Protein AF-A0AAW8UUB7-F1 (afdb_monomer_lite)

Structure (mmCIF, N/CA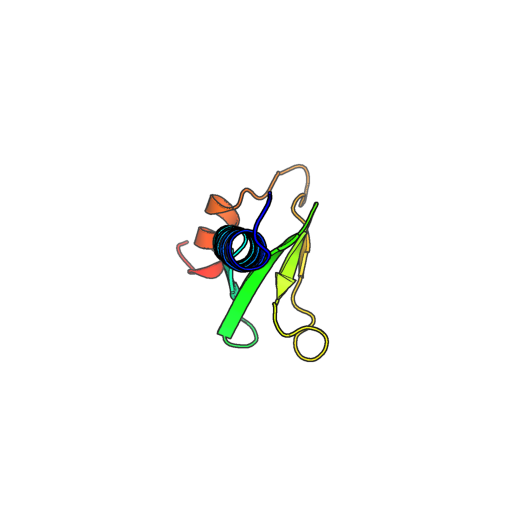/C/O backbone):
data_AF-A0AAW8UUB7-F1
#
_entry.id   AF-A0AAW8UUB7-F1
#
loop_
_atom_site.group_PDB
_atom_site.id
_atom_site.type_symbol
_atom_site.label_atom_id
_atom_site.label_alt_id
_atom_site.label_comp_id
_atom_site.label_asym_id
_atom_site.label_entity_id
_atom_site.label_seq_id
_atom_site.pdbx_PDB_ins_code
_atom_site.Cartn_x
_atom_site.Cartn_y
_atom_site.Cartn_z
_atom_site.occupancy
_atom_site.B_iso_or_equiv
_atom_site.auth_seq_id
_atom_site.auth_comp_id
_atom_site.auth_asym_id
_atom_site.auth_atom_id
_atom_site.pdbx_PDB_model_num
ATOM 1 N N . LYS A 1 1 ? 31.547 -8.034 8.922 1.00 62.28 1 LYS A N 1
ATOM 2 C CA . LYS A 1 1 ? 31.360 -8.162 7.458 1.00 62.28 1 LYS A CA 1
ATOM 3 C C . LYS A 1 1 ? 29.885 -8.466 7.250 1.00 62.28 1 LYS A C 1
ATOM 5 O O . LYS A 1 1 ? 29.455 -9.502 7.725 1.00 62.28 1 LYS A O 1
ATOM 10 N N . LEU A 1 2 ? 29.105 -7.531 6.708 1.00 59.00 2 LEU A N 1
ATOM 11 C CA . LEU A 1 2 ? 27.715 -7.808 6.328 1.00 59.00 2 LEU A CA 1
ATOM 12 C C . LEU A 1 2 ? 27.763 -8.738 5.113 1.00 59.00 2 LEU A C 1
ATOM 14 O O . LEU A 1 2 ? 28.392 -8.372 4.118 1.00 59.00 2 LEU A O 1
ATOM 18 N N . ASN A 1 3 ? 27.200 -9.946 5.209 1.00 79.50 3 ASN A N 1
ATOM 19 C CA . ASN A 1 3 ? 27.170 -10.856 4.069 1.00 79.50 3 ASN A CA 1
ATOM 20 C C . ASN A 1 3 ? 26.007 -10.477 3.153 1.00 79.50 3 ASN A C 1
ATOM 22 O O . ASN A 1 3 ? 24.920 -10.121 3.600 1.00 79.50 3 ASN A O 1
ATOM 26 N N . PHE A 1 4 ? 26.246 -10.572 1.849 1.00 77.94 4 PHE A N 1
ATOM 27 C CA . PHE A 1 4 ? 25.264 -10.263 0.813 1.00 77.94 4 PHE A CA 1
ATOM 28 C C . PHE A 1 4 ? 23.971 -11.093 0.946 1.00 77.94 4 PHE A C 1
ATOM 30 O O . PHE A 1 4 ? 22.890 -10.592 0.653 1.00 77.94 4 PHE A O 1
ATOM 37 N N . SER A 1 5 ? 24.074 -12.330 1.441 1.00 79.12 5 SER A N 1
ATOM 38 C CA . SER A 1 5 ? 22.943 -13.240 1.663 1.00 79.12 5 SER A CA 1
ATOM 39 C C . SER A 1 5 ? 21.991 -12.760 2.764 1.00 79.12 5 SER A C 1
ATOM 41 O O . SER A 1 5 ? 20.779 -12.852 2.597 1.00 79.12 5 SER A O 1
ATOM 43 N N . ASP A 1 6 ? 22.524 -12.179 3.844 1.00 81.62 6 ASP A N 1
ATOM 44 C CA . ASP A 1 6 ? 21.713 -11.643 4.946 1.00 81.62 6 ASP A CA 1
ATOM 45 C C . ASP A 1 6 ? 20.837 -10.476 4.457 1.00 81.62 6 ASP A C 1
ATOM 47 O O . ASP A 1 6 ? 19.670 -10.356 4.826 1.00 81.62 6 ASP A O 1
ATOM 51 N N . TYR A 1 7 ? 21.373 -9.652 3.549 1.00 79.31 7 TYR A N 1
ATOM 52 C CA . TYR A 1 7 ? 20.648 -8.528 2.954 1.00 79.31 7 TYR A CA 1
ATOM 53 C C . TYR A 1 7 ? 19.480 -8.977 2.062 1.00 79.31 7 TYR A C 1
ATOM 55 O O . TYR A 1 7 ? 18.423 -8.343 2.067 1.00 79.31 7 TYR A O 1
ATOM 63 N N . GLN A 1 8 ? 19.657 -10.061 1.296 1.00 81.06 8 GLN A N 1
ATOM 64 C CA . GLN A 1 8 ? 18.588 -10.625 0.462 1.00 81.06 8 GLN A CA 1
ATOM 65 C C . GLN A 1 8 ? 17.428 -11.112 1.341 1.00 81.06 8 GLN A C 1
ATOM 67 O O . GLN A 1 8 ? 16.287 -10.698 1.135 1.00 81.06 8 GLN A O 1
ATOM 72 N N . GLU A 1 9 ? 17.734 -11.877 2.392 1.00 77.88 9 GLU A N 1
ATOM 73 C CA . GLU A 1 9 ? 16.714 -12.442 3.279 1.00 77.88 9 GLU A CA 1
ATOM 74 C C . GLU A 1 9 ? 15.958 -11.361 4.076 1.00 77.88 9 GLU A C 1
ATOM 76 O O . GLU A 1 9 ? 14.736 -11.429 4.241 1.00 77.88 9 GLU A O 1
ATOM 81 N N . GLN A 1 10 ? 16.659 -10.321 4.541 1.00 77.94 10 GLN A N 1
ATOM 82 C CA . GLN A 1 10 ? 16.032 -9.173 5.205 1.00 77.94 10 GLN A CA 1
ATOM 83 C C . GLN A 1 10 ? 15.050 -8.449 4.273 1.00 77.94 10 GLN A C 1
ATOM 85 O O . GLN A 1 10 ? 13.918 -8.154 4.665 1.00 77.94 10 GLN A O 1
ATOM 90 N N . LYS A 1 11 ? 15.447 -8.241 3.014 1.00 80.12 11 LYS A N 1
ATOM 91 C CA . LYS A 1 11 ? 14.633 -7.550 2.011 1.00 80.12 11 LYS A CA 1
ATOM 92 C C . LYS A 1 11 ? 13.364 -8.326 1.649 1.00 80.12 11 LYS A C 1
ATOM 94 O O . LYS A 1 11 ? 12.306 -7.714 1.494 1.00 80.12 11 LYS A O 1
ATOM 99 N N . GLU A 1 12 ? 13.445 -9.650 1.532 1.00 78.06 12 GLU A N 1
ATOM 100 C CA . GLU A 1 12 ? 12.280 -10.507 1.273 1.00 78.06 12 GLU A CA 1
ATOM 101 C C . GLU A 1 12 ? 11.299 -10.497 2.452 1.00 78.06 12 GLU A C 1
ATOM 103 O O . GLU A 1 12 ? 10.105 -10.260 2.256 1.00 78.06 12 GLU A O 1
ATOM 108 N N . LYS A 1 13 ? 11.799 -10.617 3.690 1.00 76.25 13 LYS A N 1
ATOM 109 C CA . LYS A 1 13 ? 10.971 -10.519 4.906 1.00 76.25 13 LYS A CA 1
ATOM 110 C C . LYS A 1 13 ? 10.270 -9.164 5.032 1.00 76.25 13 LYS A C 1
ATOM 112 O O . LYS A 1 13 ? 9.101 -9.098 5.418 1.00 76.25 13 LYS A O 1
ATOM 117 N N . GLU A 1 14 ? 10.950 -8.068 4.702 1.00 76.56 14 GLU A N 1
ATOM 118 C CA . GLU A 1 14 ? 10.351 -6.727 4.705 1.00 76.56 14 GLU A CA 1
ATOM 119 C C . GLU A 1 14 ? 9.283 -6.558 3.616 1.00 76.56 14 GLU A C 1
ATOM 121 O O . GLU A 1 14 ? 8.230 -5.962 3.874 1.00 76.56 14 GLU A O 1
ATOM 126 N N . ALA A 1 15 ? 9.514 -7.118 2.423 1.00 77.50 15 ALA A N 1
ATOM 127 C CA . ALA A 1 15 ? 8.535 -7.119 1.342 1.00 77.50 15 ALA A CA 1
ATOM 128 C C . ALA A 1 15 ? 7.273 -7.897 1.738 1.00 77.50 15 ALA A C 1
ATOM 130 O O . ALA A 1 15 ? 6.162 -7.400 1.538 1.00 77.50 15 ALA A O 1
ATOM 131 N N . GLU A 1 16 ? 7.421 -9.049 2.387 1.00 78.69 16 GLU A N 1
ATOM 132 C CA . GLU A 1 16 ? 6.297 -9.857 2.863 1.00 78.69 16 GLU A CA 1
ATOM 133 C C . GLU A 1 16 ? 5.492 -9.134 3.955 1.00 78.69 16 GLU A C 1
ATOM 135 O O . GLU A 1 16 ? 4.265 -9.060 3.897 1.00 78.69 16 GLU A O 1
ATOM 140 N N . LYS A 1 17 ? 6.176 -8.461 4.890 1.00 80.19 17 LYS A N 1
ATOM 141 C CA . LYS A 1 17 ? 5.544 -7.656 5.955 1.00 80.19 17 LYS A CA 1
ATOM 142 C C . LYS A 1 17 ? 4.791 -6.425 5.427 1.00 80.19 17 LYS A C 1
ATOM 144 O O . LYS A 1 17 ? 3.986 -5.806 6.143 1.00 80.19 17 LYS A O 1
ATOM 149 N N . SER A 1 18 ? 5.074 -6.018 4.192 1.00 87.12 18 SER A N 1
ATOM 150 C CA . SER A 1 18 ? 4.363 -4.935 3.516 1.00 87.12 18 SER A CA 1
ATOM 151 C C . SER A 1 18 ? 3.049 -5.391 2.878 1.00 87.12 18 SER A C 1
ATOM 153 O O . SER A 1 18 ? 2.221 -4.532 2.579 1.00 87.12 18 SER A O 1
ATOM 155 N N . ILE A 1 19 ? 2.825 -6.701 2.716 1.00 92.19 19 ILE A N 1
ATOM 156 C CA . ILE A 1 19 ? 1.598 -7.255 2.138 1.00 92.19 19 ILE A CA 1
ATOM 157 C C . ILE A 1 19 ? 0.430 -7.053 3.108 1.00 92.19 19 ILE A C 1
ATOM 159 O O . ILE A 1 19 ? 0.524 -7.308 4.306 1.00 92.19 19 ILE A O 1
ATOM 163 N N . VAL A 1 20 ? -0.683 -6.568 2.569 1.00 91.81 20 VAL A N 1
ATOM 164 C CA . VAL A 1 20 ? -1.878 -6.180 3.331 1.00 91.81 20 VAL A CA 1
ATOM 165 C C . VAL A 1 20 ? -3.052 -7.092 3.021 1.00 91.81 20 VAL A C 1
ATOM 167 O O . VAL A 1 20 ? -3.830 -7.415 3.910 1.00 91.81 20 VAL A O 1
ATOM 170 N N . GLY A 1 21 ? -3.158 -7.555 1.779 1.00 91.75 21 GLY A N 1
ATOM 171 C CA . GLY A 1 21 ? -4.221 -8.456 1.359 1.00 91.75 21 GLY A CA 1
ATOM 172 C C . GLY A 1 21 ? -4.133 -8.788 -0.122 1.00 91.75 21 GLY A C 1
ATOM 173 O O . GLY A 1 21 ? -3.138 -8.482 -0.784 1.00 91.75 21 GLY A O 1
ATOM 174 N N . LYS A 1 22 ? -5.188 -9.412 -0.644 1.00 92.88 22 LYS A N 1
ATOM 175 C CA . LYS A 1 22 ? -5.335 -9.688 -2.074 1.00 92.88 22 LYS A CA 1
ATOM 176 C C . LYS A 1 22 ? -6.069 -8.546 -2.765 1.00 92.88 22 LYS A C 1
ATOM 178 O O . LYS A 1 22 ? -6.946 -7.904 -2.199 1.00 92.88 22 LYS A O 1
ATOM 183 N N . CYS A 1 23 ? -5.679 -8.271 -3.999 1.00 92.50 23 CYS A N 1
ATOM 184 C CA . CYS A 1 23 ? -6.278 -7.237 -4.815 1.00 92.50 23 CYS A CA 1
ATOM 185 C C . CYS A 1 23 ? -7.623 -7.730 -5.356 1.00 92.50 23 CYS A C 1
ATOM 187 O O . CYS A 1 23 ? -7.631 -8.720 -6.086 1.00 92.50 23 CYS A O 1
ATOM 189 N N . PRO A 1 24 ? -8.738 -7.020 -5.118 1.00 90.44 24 PRO A N 1
ATOM 190 C CA . PRO A 1 24 ? -10.056 -7.451 -5.583 1.00 90.44 24 PRO A CA 1
ATOM 191 C C . PRO A 1 24 ? -10.203 -7.379 -7.108 1.00 90.44 24 PRO A C 1
ATOM 193 O O . PRO A 1 24 ? -11.129 -7.954 -7.662 1.00 90.44 24 PRO A O 1
ATOM 196 N N . LYS A 1 25 ? -9.294 -6.681 -7.809 1.00 90.25 25 LYS A N 1
ATOM 197 C CA . LYS A 1 25 ? -9.318 -6.577 -9.276 1.00 90.25 25 LYS A CA 1
ATOM 198 C C . LYS A 1 25 ? -8.603 -7.712 -10.005 1.00 90.25 25 LYS A C 1
ATOM 200 O O . LYS A 1 25 ? -8.963 -8.004 -11.135 1.00 90.25 25 LYS A O 1
ATOM 205 N N . CYS A 1 26 ? -7.554 -8.284 -9.416 1.00 93.25 26 CYS A N 1
ATOM 206 C CA . CYS A 1 26 ? -6.682 -9.236 -10.122 1.00 93.25 26 CYS A CA 1
ATOM 207 C C . CYS A 1 26 ? -6.180 -10.401 -9.260 1.00 93.25 26 CYS A C 1
ATOM 209 O O . CYS A 1 26 ? -5.422 -11.227 -9.749 1.00 93.25 26 CYS A O 1
ATOM 211 N N . GLY A 1 27 ? -6.519 -10.452 -7.969 1.00 90.69 27 GLY A N 1
ATOM 212 C CA . GLY A 1 27 ? -6.074 -11.503 -7.049 1.00 90.69 27 GLY A CA 1
ATOM 213 C C . GLY A 1 27 ? -4.601 -11.428 -6.621 1.00 90.69 27 GLY A C 1
ATOM 214 O O . GLY A 1 27 ? -4.189 -12.184 -5.744 1.00 90.69 27 GLY A O 1
ATOM 215 N N . ASN A 1 28 ? -3.801 -10.511 -7.177 1.00 93.62 28 ASN A N 1
ATOM 216 C CA . ASN A 1 28 ? -2.405 -10.307 -6.770 1.00 93.62 28 ASN A CA 1
ATOM 217 C C . ASN A 1 28 ? -2.280 -9.625 -5.403 1.00 93.62 28 ASN A C 1
ATOM 219 O O . ASN A 1 28 ? -3.251 -9.111 -4.855 1.00 93.62 28 ASN A O 1
ATOM 223 N N . ASN A 1 29 ? -1.075 -9.589 -4.840 1.00 94.38 29 ASN A N 1
ATOM 224 C CA . ASN A 1 29 ? -0.850 -8.997 -3.524 1.00 94.38 29 ASN A CA 1
ATOM 225 C C . ASN A 1 29 ? -1.010 -7.468 -3.557 1.00 94.38 29 ASN A C 1
ATOM 227 O O . ASN A 1 29 ? -0.584 -6.788 -4.491 1.00 94.38 29 ASN A O 1
ATOM 231 N N . ILE A 1 30 ? -1.615 -6.914 -2.512 1.00 93.56 30 ILE A N 1
ATOM 232 C CA . ILE A 1 30 ? -1.592 -5.483 -2.217 1.00 93.56 30 ILE A CA 1
ATOM 233 C C . ILE A 1 30 ? -0.516 -5.232 -1.179 1.00 93.56 30 ILE A C 1
ATOM 235 O O . ILE A 1 30 ? -0.507 -5.873 -0.132 1.00 93.56 30 ILE A O 1
ATOM 239 N N . VAL A 1 31 ? 0.354 -4.270 -1.461 1.00 92.94 31 VAL A N 1
ATOM 240 C CA . VAL A 1 31 ? 1.453 -3.869 -0.585 1.00 92.94 31 VAL A CA 1
ATOM 241 C C . VAL A 1 31 ? 1.270 -2.430 -0.121 1.00 92.94 31 VAL A C 1
ATOM 243 O O . VAL A 1 31 ? 0.902 -1.557 -0.911 1.00 92.94 31 VAL A O 1
ATOM 246 N N . LEU A 1 32 ? 1.539 -2.166 1.157 1.00 90.31 32 LEU A N 1
ATOM 247 C CA . LEU A 1 32 ? 1.636 -0.807 1.679 1.00 90.31 32 LEU A CA 1
ATOM 248 C C . LEU A 1 32 ? 2.987 -0.209 1.275 1.00 90.31 32 LEU A C 1
ATOM 250 O O . LEU A 1 32 ? 4.039 -0.637 1.748 1.00 90.31 32 LEU A O 1
ATOM 254 N N . LYS A 1 33 ? 2.944 0.821 0.433 1.00 85.88 33 LYS A N 1
ATOM 255 C CA . LYS A 1 33 ? 4.055 1.748 0.193 1.00 85.88 33 LYS A CA 1
ATOM 256 C C . LYS A 1 33 ? 3.894 2.967 1.107 1.00 85.88 33 LYS A C 1
ATOM 258 O O . LYS A 1 33 ? 2.849 3.133 1.722 1.00 85.88 33 LYS A O 1
ATOM 263 N N . LYS A 1 34 ? 4.916 3.833 1.166 1.00 82.50 34 LYS A N 1
ATOM 264 C CA . LYS A 1 34 ? 5.048 4.997 2.078 1.00 82.50 34 LYS A CA 1
ATOM 265 C C . LYS A 1 34 ? 3.742 5.664 2.552 1.00 82.50 34 LYS A C 1
ATOM 267 O O . LYS A 1 34 ? 3.658 6.006 3.724 1.00 82.50 34 LYS A O 1
ATOM 272 N N . SER A 1 35 ? 2.765 5.888 1.670 1.00 83.81 35 SER A N 1
ATOM 273 C CA . SER A 1 35 ? 1.476 6.503 2.044 1.00 83.81 35 SER A CA 1
ATOM 274 C C . SER A 1 35 ? 0.276 5.965 1.253 1.00 83.81 35 SER A C 1
ATOM 276 O O . SER A 1 35 ? -0.781 6.597 1.203 1.00 83.81 35 SER A O 1
ATOM 278 N N . PHE A 1 36 ? 0.433 4.826 0.576 1.00 91.00 36 PHE A N 1
ATOM 279 C CA . PHE A 1 36 ? -0.634 4.237 -0.230 1.00 91.00 36 PHE A CA 1
ATOM 280 C C . PHE A 1 36 ? -0.453 2.730 -0.381 1.00 91.00 36 PHE A C 1
ATOM 282 O O . PHE A 1 36 ? 0.662 2.215 -0.444 1.00 91.00 36 PHE A O 1
ATOM 289 N N . TYR A 1 37 ? -1.569 2.030 -0.494 1.00 92.19 37 TYR A N 1
ATOM 290 C CA . TYR A 1 37 ? -1.632 0.614 -0.797 1.00 92.19 37 TYR A CA 1
ATOM 291 C C . TYR A 1 37 ? -1.720 0.446 -2.309 1.00 92.19 37 TYR A C 1
ATOM 293 O O . TYR A 1 37 ? -2.610 1.004 -2.945 1.00 92.19 37 TYR A O 1
ATOM 301 N N . GLY A 1 38 ? -0.787 -0.288 -2.903 1.00 93.25 38 GLY A N 1
ATOM 302 C CA . GLY A 1 38 ? -0.749 -0.529 -4.343 1.00 93.25 38 GLY A CA 1
ATOM 303 C C . GLY A 1 38 ? -0.758 -2.015 -4.655 1.00 93.25 38 GLY A C 1
ATOM 304 O O . GLY A 1 38 ? -0.209 -2.813 -3.895 1.00 93.25 38 GLY A O 1
ATOM 305 N N . CYS A 1 39 ? -1.355 -2.391 -5.783 1.00 94.00 39 CYS A N 1
ATOM 306 C CA . CYS A 1 39 ? -1.194 -3.744 -6.298 1.00 94.00 39 CYS A CA 1
ATOM 307 C C . CYS A 1 39 ? 0.269 -3.998 -6.693 1.00 94.00 39 CYS A C 1
ATOM 309 O O . CYS A 1 39 ? 0.917 -3.145 -7.304 1.00 94.00 39 CYS A O 1
ATOM 311 N N . SER A 1 40 ? 0.782 -5.182 -6.361 1.00 92.69 40 SER A N 1
ATOM 312 C CA . SER A 1 40 ? 2.11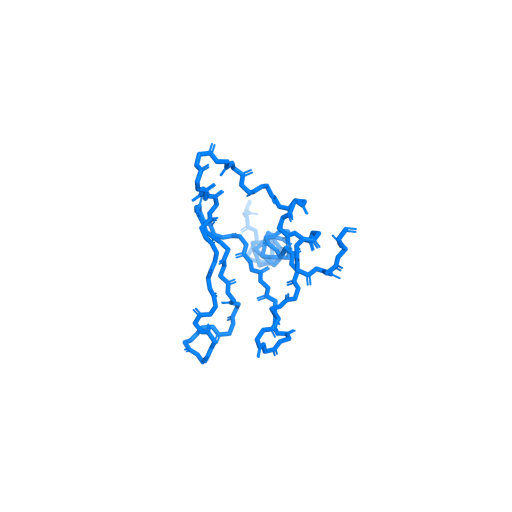2 -5.632 -6.771 1.00 92.69 40 SER A CA 1
ATOM 313 C C . SER A 1 40 ? 2.229 -5.807 -8.286 1.00 92.69 40 SER A C 1
ATOM 315 O O . SER A 1 40 ? 3.330 -5.707 -8.807 1.00 92.69 40 SER A O 1
ATOM 317 N N . ASN A 1 41 ? 1.107 -6.007 -8.990 1.00 94.31 41 ASN A N 1
ATOM 318 C CA . ASN A 1 41 ? 1.064 -6.236 -10.437 1.00 94.31 41 ASN A CA 1
ATOM 319 C C . ASN A 1 41 ? 0.951 -4.949 -11.276 1.00 94.31 41 ASN A C 1
ATOM 321 O O . ASN A 1 41 ? 0.389 -4.954 -12.367 1.00 94.31 41 ASN A O 1
ATOM 325 N N . TYR A 1 42 ? 1.401 -3.806 -10.762 1.00 89.62 42 TYR A N 1
ATOM 326 C CA . TYR A 1 42 ? 1.489 -2.580 -11.562 1.00 89.62 42 TYR A CA 1
ATOM 327 C C . TYR A 1 42 ? 2.583 -2.736 -12.642 1.00 89.62 42 TYR A C 1
ATOM 329 O O . TYR A 1 42 ? 3.667 -3.202 -12.292 1.00 89.62 42 TYR A O 1
ATOM 337 N N . PRO A 1 43 ? 2.383 -2.312 -13.912 1.00 93.00 43 PRO A N 1
ATOM 338 C CA . PRO A 1 43 ? 1.312 -1.452 -14.438 1.00 93.00 43 PRO A CA 1
ATOM 339 C C . PRO A 1 43 ? 0.051 -2.170 -14.940 1.00 93.00 43 PRO A C 1
ATOM 341 O O . PRO A 1 43 ? -0.922 -1.486 -15.262 1.00 93.00 43 PRO A O 1
ATOM 344 N N . GLU A 1 44 ? 0.041 -3.503 -14.997 1.00 94.56 44 GLU A N 1
ATOM 345 C CA . GLU A 1 44 ? -1.105 -4.286 -15.485 1.00 94.56 44 GLU A CA 1
ATOM 346 C C . GLU A 1 44 ? -2.343 -4.108 -14.593 1.00 94.56 44 GLU A C 1
ATOM 348 O O . GLU A 1 44 ? -3.464 -3.965 -15.078 1.00 94.56 44 GLU A O 1
ATOM 353 N N . CYS A 1 45 ? -2.143 -4.029 -13.275 1.00 93.38 45 CYS A N 1
ATOM 354 C CA . CYS A 1 45 ? -3.177 -3.681 -12.311 1.00 93.38 45 CYS A CA 1
ATOM 355 C C . CYS A 1 45 ? -2.875 -2.333 -11.648 1.00 93.38 45 CYS A C 1
ATOM 357 O O . CYS A 1 45 ? -2.018 -2.215 -10.772 1.00 93.38 45 CYS A O 1
ATOM 359 N N . LYS A 1 46 ? -3.642 -1.304 -12.021 1.00 92.62 46 LYS A N 1
ATOM 360 C CA . LYS A 1 46 ? -3.539 0.061 -11.466 1.00 92.62 46 LYS A CA 1
ATOM 361 C C . LYS A 1 46 ? -4.370 0.270 -10.196 1.00 92.62 46 LYS A C 1
ATOM 363 O O . LYS A 1 46 ? -4.768 1.391 -9.895 1.00 92.62 46 LYS A O 1
ATOM 368 N N . PHE A 1 47 ? -4.692 -0.801 -9.472 1.00 92.44 47 PHE A N 1
ATOM 369 C CA . PHE A 1 47 ? -5.425 -0.681 -8.216 1.00 92.44 47 PHE A CA 1
ATOM 370 C C . PHE A 1 47 ? -4.547 -0.021 -7.150 1.00 92.44 47 PHE A C 1
ATOM 372 O O . PHE A 1 47 ? -3.464 -0.520 -6.828 1.00 92.44 47 PHE A O 1
ATOM 379 N N . THR A 1 48 ? -5.036 1.082 -6.593 1.00 91.94 48 THR A N 1
ATOM 380 C CA . THR A 1 48 ? -4.392 1.820 -5.510 1.00 91.94 48 THR A CA 1
ATOM 381 C C . THR A 1 48 ? -5.436 2.285 -4.498 1.00 91.94 48 THR A C 1
ATOM 383 O O . THR A 1 48 ? -6.573 2.591 -4.853 1.00 91.94 48 THR A O 1
ATOM 386 N N . LEU A 1 49 ? -5.048 2.342 -3.226 1.00 89.25 49 LEU A N 1
ATOM 387 C CA . LEU A 1 49 ? -5.827 2.932 -2.140 1.00 89.25 49 LEU A CA 1
ATOM 388 C C . LEU A 1 49 ? -4.930 3.899 -1.376 1.00 89.25 49 LEU A C 1
ATOM 390 O O . LEU A 1 49 ? -3.817 3.548 -0.989 1.00 89.25 49 LEU A O 1
ATOM 394 N N . ALA A 1 50 ? -5.401 5.117 -1.138 1.00 90.12 50 ALA A N 1
ATOM 395 C CA . ALA A 1 50 ? -4.677 6.067 -0.303 1.00 90.12 50 ALA A CA 1
ATOM 396 C C . ALA A 1 50 ? -4.742 5.640 1.172 1.00 90.12 50 ALA A C 1
ATOM 398 O O . ALA A 1 50 ? -5.785 5.187 1.639 1.00 90.12 50 ALA A O 1
ATOM 399 N N . GLU A 1 51 ? -3.655 5.830 1.927 1.00 88.31 51 GLU A N 1
ATOM 400 C CA . GLU A 1 51 ? -3.669 5.607 3.382 1.00 88.31 51 GLU A CA 1
ATOM 401 C C . GLU A 1 51 ? -4.625 6.575 4.098 1.00 88.31 51 GLU A C 1
ATOM 403 O O . GLU A 1 51 ? -5.195 6.246 5.134 1.00 88.31 51 GLU A O 1
ATOM 408 N N . HIS A 1 52 ? -4.855 7.758 3.532 1.00 88.06 52 HIS A N 1
ATOM 409 C CA . HIS A 1 52 ? -5.767 8.752 4.081 1.00 88.06 52 HIS A CA 1
ATOM 410 C C 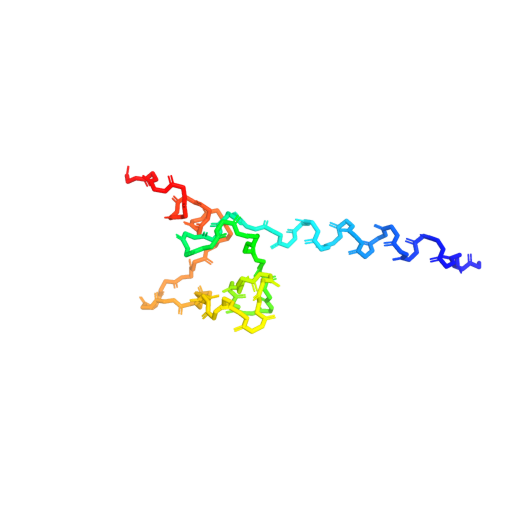. HIS A 1 52 ? -6.961 8.941 3.150 1.00 88.06 52 HIS A C 1
ATOM 412 O O . HIS A 1 52 ? -6.818 9.438 2.033 1.00 88.06 52 HIS A O 1
ATOM 418 N N . PHE A 1 53 ? -8.152 8.582 3.627 1.00 85.44 53 PHE A N 1
ATOM 419 C CA . PHE A 1 53 ? -9.399 8.774 2.896 1.00 85.44 53 PHE A CA 1
ATOM 420 C C . PHE A 1 53 ? -10.425 9.477 3.783 1.00 85.44 53 PHE A C 1
ATOM 422 O O . PHE A 1 53 ? -10.745 9.017 4.877 1.00 85.44 53 PHE A O 1
ATOM 429 N N . ARG A 1 54 ? -10.939 10.624 3.316 1.00 82.56 54 ARG A N 1
ATOM 430 C CA . ARG A 1 54 ? -11.997 11.408 3.987 1.00 82.56 54 ARG A CA 1
ATOM 431 C C . ARG A 1 54 ? -11.743 11.647 5.486 1.00 82.56 54 ARG A C 1
ATOM 433 O O . ARG A 1 54 ? -12.584 11.336 6.323 1.00 82.56 54 ARG A O 1
ATOM 440 N N . LYS A 1 55 ? -10.574 12.209 5.822 1.00 84.19 55 LYS A N 1
ATOM 441 C CA . LYS A 1 55 ? -10.121 12.505 7.203 1.00 84.19 55 LYS A CA 1
ATOM 442 C C . LYS A 1 55 ? -9.909 11.277 8.103 1.00 84.19 55 LYS A C 1
ATOM 444 O O . LYS A 1 55 ? -9.531 11.442 9.258 1.00 84.19 55 LYS A O 1
ATOM 449 N N . LYS A 1 56 ? -10.102 10.057 7.592 1.00 84.62 56 LYS A N 1
ATOM 450 C CA . LYS A 1 56 ? -9.796 8.812 8.299 1.00 84.62 56 LYS A CA 1
ATOM 451 C C . LYS A 1 56 ? -8.502 8.210 7.763 1.00 84.62 56 LYS A C 1
ATOM 453 O O . LYS A 1 56 ? -8.226 8.259 6.563 1.00 84.62 56 LYS A O 1
ATOM 458 N N . LYS A 1 57 ? -7.708 7.649 8.673 1.00 86.88 57 LYS A N 1
ATOM 459 C CA . LYS A 1 57 ? -6.516 6.874 8.338 1.00 86.88 57 LYS A CA 1
ATOM 460 C C . LYS A 1 57 ? -6.908 5.405 8.181 1.00 86.88 57 LYS A C 1
ATOM 462 O O . LYS A 1 57 ? -7.415 4.795 9.118 1.00 86.88 57 LYS A O 1
ATOM 467 N N . LEU A 1 58 ? -6.680 4.855 6.998 1.00 88.38 58 LEU A N 1
ATOM 468 C CA . LEU A 1 58 ? -6.833 3.443 6.677 1.00 88.38 58 LEU A CA 1
ATOM 469 C C . LEU A 1 58 ? -5.571 2.708 7.140 1.00 88.38 58 LEU A C 1
ATOM 471 O O . LEU A 1 58 ? -4.532 2.750 6.482 1.00 88.38 58 LEU A O 1
ATOM 475 N N . THR A 1 59 ? -5.646 2.074 8.309 1.00 88.38 59 THR A N 1
ATOM 476 C CA . THR A 1 59 ? -4.569 1.223 8.837 1.00 88.38 59 THR A CA 1
ATOM 477 C C . THR A 1 59 ? -4.485 -0.089 8.051 1.00 88.38 59 THR A C 1
ATOM 479 O O . THR A 1 59 ? -5.441 -0.473 7.377 1.00 88.38 59 THR A O 1
ATOM 482 N N . LYS A 1 60 ? -3.356 -0.808 8.156 1.00 88.44 60 LYS A N 1
ATOM 483 C CA . LYS A 1 60 ? -3.188 -2.114 7.489 1.00 88.44 60 LYS A CA 1
ATOM 484 C C . LYS A 1 60 ? -4.330 -3.079 7.822 1.00 88.44 60 LYS A C 1
ATOM 486 O O . LYS A 1 60 ? -4.811 -3.763 6.929 1.00 88.44 60 LYS A O 1
ATOM 491 N N . THR A 1 61 ? -4.769 -3.1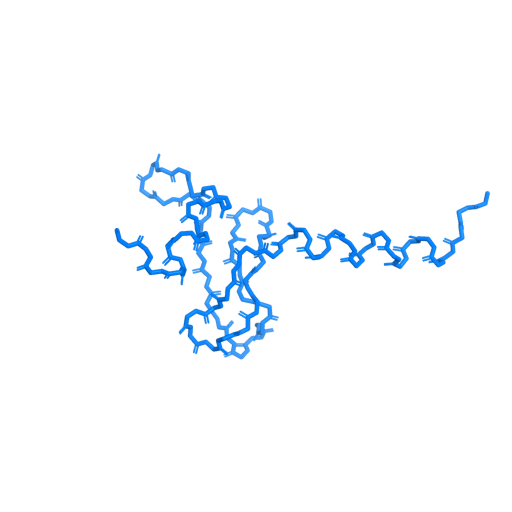03 9.081 1.00 88.81 61 THR A N 1
ATOM 492 C CA . THR A 1 61 ? -5.877 -3.948 9.546 1.00 88.81 61 THR A CA 1
ATOM 493 C C . THR A 1 61 ? -7.180 -3.576 8.850 1.00 88.81 61 THR A C 1
ATOM 495 O O . THR A 1 61 ? -7.751 -4.420 8.171 1.00 88.81 61 THR A O 1
ATOM 498 N N . ASN A 1 62 ? -7.563 -2.297 8.890 1.00 89.62 62 ASN A N 1
ATOM 499 C CA . ASN A 1 62 ? -8.812 -1.833 8.287 1.00 89.62 62 ASN A CA 1
ATOM 500 C C . ASN A 1 62 ? -8.838 -2.079 6.773 1.00 89.62 62 ASN A C 1
ATOM 502 O O . ASN A 1 62 ? -9.873 -2.416 6.2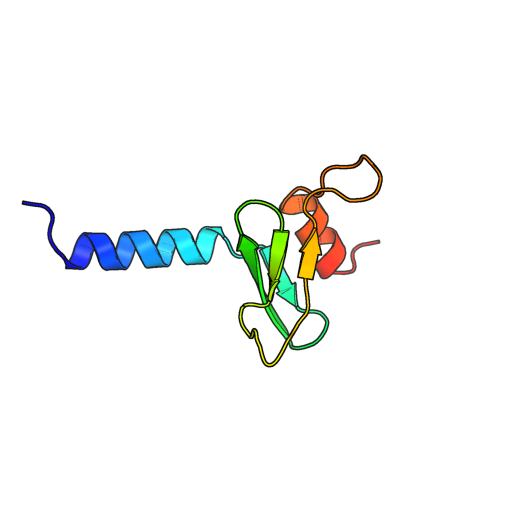10 1.00 89.62 62 ASN A O 1
ATOM 506 N N . VAL A 1 63 ? -7.698 -1.902 6.092 1.00 89.75 63 VAL A N 1
ATOM 507 C CA . VAL A 1 63 ? -7.597 -2.206 4.658 1.00 89.75 63 VAL A CA 1
ATOM 508 C C . VAL A 1 63 ? -7.721 -3.698 4.412 1.00 89.75 63 VAL A C 1
ATOM 510 O O . VAL A 1 63 ? -8.414 -4.088 3.482 1.00 89.75 63 VAL A O 1
ATOM 513 N N . LYS A 1 64 ? -7.085 -4.539 5.228 1.00 89.56 64 LYS A N 1
ATOM 514 C CA . LYS A 1 64 ? -7.228 -5.989 5.109 1.00 89.56 64 LYS A CA 1
ATOM 515 C C . LYS A 1 64 ? -8.690 -6.416 5.263 1.00 89.56 64 LYS A C 1
ATOM 517 O O . LYS A 1 64 ? -9.178 -7.151 4.414 1.00 89.56 64 LYS A O 1
ATOM 522 N N . GLU A 1 65 ? -9.392 -5.903 6.269 1.00 89.19 65 GLU A N 1
ATOM 523 C CA . GLU A 1 65 ? -10.820 -6.177 6.492 1.00 89.19 65 GLU A CA 1
ATOM 524 C C . GLU A 1 65 ? -11.679 -5.725 5.303 1.00 89.19 65 GLU A C 1
ATOM 526 O O . GLU A 1 65 ? -12.496 -6.496 4.801 1.00 89.19 65 GLU A O 1
ATOM 531 N N . LEU A 1 66 ? -11.408 -4.525 4.774 1.00 87.94 66 LEU A N 1
ATOM 532 C CA . LEU A 1 66 ? -12.077 -3.986 3.587 1.00 87.94 66 LEU A CA 1
ATOM 533 C C . LEU A 1 66 ? -11.865 -4.865 2.341 1.00 87.94 66 LEU A C 1
ATOM 535 O O . LEU A 1 66 ? -12.764 -5.003 1.517 1.00 87.94 66 LEU A O 1
ATOM 539 N N . LEU A 1 67 ? -10.669 -5.439 2.178 1.00 86.62 67 LEU A N 1
ATOM 540 C CA . LEU A 1 67 ? -10.331 -6.310 1.047 1.00 86.62 67 LEU A CA 1
ATOM 541 C C . LEU A 1 67 ? -10.932 -7.713 1.183 1.00 86.62 67 LEU A C 1
ATOM 543 O O . LEU A 1 67 ? -11.202 -8.356 0.172 1.00 86.62 67 LEU A O 1
ATOM 547 N N . GLU A 1 68 ? -11.117 -8.191 2.412 1.00 84.69 68 GLU A N 1
ATOM 548 C CA . GLU A 1 68 ? -11.716 -9.494 2.713 1.00 84.69 68 GLU A CA 1
ATOM 549 C C . GLU A 1 68 ? -13.253 -9.479 2.635 1.00 84.69 68 GLU A C 1
ATOM 551 O O . GLU A 1 68 ? -13.864 -10.539 2.729 1.00 84.69 68 GLU A O 1
ATOM 556 N N . GLY A 1 69 ? -13.879 -8.310 2.446 1.00 74.94 69 GLY A N 1
ATOM 557 C CA . GLY A 1 69 ? -15.336 -8.191 2.322 1.00 74.94 69 GLY A CA 1
ATOM 558 C C . GLY A 1 69 ? -16.088 -8.520 3.612 1.00 74.94 69 GLY A C 1
ATOM 559 O O . GLY A 1 69 ? -17.249 -8.912 3.556 1.00 74.94 69 GLY A O 1
ATOM 560 N N . LYS A 1 70 ? -15.426 -8.398 4.769 1.00 61.84 70 LYS A N 1
ATOM 561 C CA . LYS A 1 70 ? -16.088 -8.473 6.073 1.00 61.84 70 LYS A CA 1
ATOM 562 C C . LYS A 1 70 ? -16.786 -7.134 6.309 1.00 61.84 70 LYS A C 1
ATOM 564 O O . LYS A 1 70 ? -16.128 -6.162 6.675 1.00 61.84 70 LYS A O 1
ATOM 569 N N . GLU A 1 71 ? -18.075 -7.084 5.987 1.00 48.91 71 GLU A N 1
ATOM 570 C CA . GLU A 1 71 ? -18.986 -5.998 6.381 1.00 48.91 71 GLU A CA 1
ATOM 571 C C . GLU A 1 71 ? -19.330 -6.070 7.873 1.00 48.91 71 GLU A C 1
ATOM 573 O O . GLU A 1 71 ? -19.493 -7.201 8.392 1.00 48.91 71 GLU A O 1
#

InterPro domains:
  IPR013498 DNA topoisomerase, type IA, zn finger [PF01396] (20-49)

Organism: Enterococcus casseliflavus (NCBI:txid37734)

Sequence (71 aa):
KLNFSDYQEQKEKEAEKSIVGKCPKCGNNIVLKKSFYGCSNYPECKFTLAEHFRKKKLTKTNVKELLEGKE

pLDDT: mean 85.55, std 8.8, range [48.91, 94.56]

Foldseek 3Di:
DDDPVVVVVVVVVVQVVQWLAADPVPRATWGDDPFKTAGPPPPVDGDIGGCDDPNDGCDSPNVSCVRVPPD

Radius of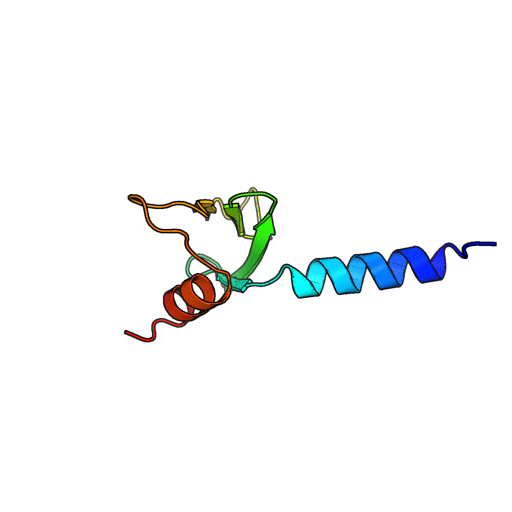 gyration: 14.2 Å; chains: 1; bounding box: 50×26×25 Å

Secondary structure (DSSP, 8-state):
---HHHHHHHHHHHHHHTEEEE-TTTSPEEEEETTEEEETTTTT---EEESEETTEE--HHHHHHHHHT--